Protein 2XXN (pdb70)

Radius of gyration: 15.55 Å; Cα contacts (8 Å, |Δi|>4): 390; chains: 2; bounding box: 37×46×30 Å

Solvent-accessible surface area: 9148 Å² total; per-residue (Å²): 105,53,170,89,52,79,11,76,28,102,26,60,6,89,170,0,61,195,34,100,128,34,43,75,6,100,65,18,84,0,69,88,8,22,0,26,0,5,0,8,26,44,125,116,112,116,134,92,137,100,87,4,0,0,0,0,0,17,0,18,36,132,35,141,46,100,79,4,26,2,72,2,82,4,40,0,59,0,36,1,95,171,56,122,158,117,35,75,35,35,87,2,25,12,83,0,50,57,159,67,33,5,42,0,2,10,99,4,26,36,20,82,81,0,33,38,93,156,93,1,19,15,66,115,46,76,0,30,0,22,0,59,0,74,5,79,59,25,137,45,73,90,308,136,94,206,83,82,65,47,90,64,21,44,42,6,75,140

B-factor: mean 14.81, std 8.02, range [6.67, 48.81]

CATH classification: 2.60.210.10

Nearest PDB structures (foldseek):
  2xxn-assembly1_A  TM=1.007E+00  e=7.064E-31  Homo sapiens
  4ysi-assembly1_A  TM=9.946E-01  e=2.966E-27  Homo sapiens
  2f1z-assembly2_B  TM=9.563E-01  e=8.181E-27  Homo sapiens
  2f1x-assembly2_B  TM=9.507E-01  e=8.730E-26  Homo sapiens
  2f1z-assembly1_A  TM=9.828E-01  e=9.395E-24  Homo sapiens

Foldseek 3Di:
DQQAQKDKDKDKDALQVPFAAKDKDFFDHYNNWTKIKIWHWDDDPVCNPFIAIWIKIFIRQVDQDQQKKKWKKKKKWWAQQVDRVLIDIDIDIDIAGNVPRMDGGNHRDGPCQCPPVVNRQADNRMIMIMMIMRIDNMGRDDD/DDDDDPQDVHDDPPD

Organism: Homo sapiens (NCBI:txid9606)

InterPro domains:
  IPR001394 Peptidase C19, ubiquitin carboxyl-terminal hydrolase [PF00443] (214-518)
  IPR002083 MATH/TRAF domain [PF22486] (70-194)
  IPR002083 MATH/TRAF domain [PS50144] (68-195)
  IPR002083 MATH/TRAF domain [SM00061] (70-176)
  IPR008974 TRAF-like [G3DSA:2.60.210.10] (63-210)
  IPR018200 Ubiquitin specific protease, conserved site [PS00972] (215-230)
  IPR018200 Ubiquitin specific protease, conserved site [PS00973] (448-465)
  IPR024729 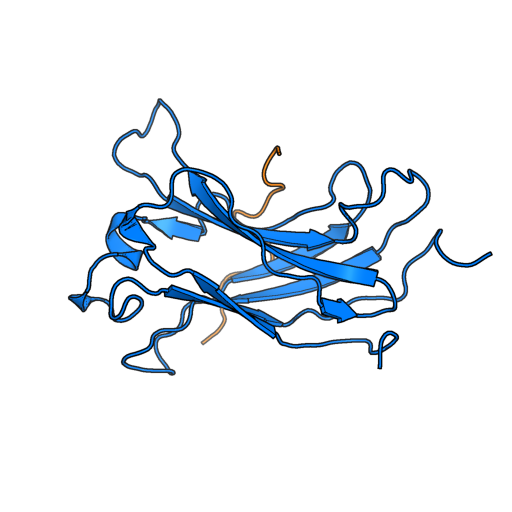Ubiquitin carboxyl-terminal hydrolase 7, ICP0-binding domain [PF12436] (620-865)
  IPR028889 Ubiquitin specific protease UPS, catalytic domain [PS50235] (214-521)
  IPR029346 Ubiquitin carboxyl-terminal hydrolase, C-terminal [PF14533] (875-1086)
  IPR038765 Papain-like cysteine peptidase superfamily [SSF54001] (209-550)
  IPR050164 Ubiquitin carboxyl-terminal hydrolases [PTHR24006] (78-522)

Secondary structure (DSSP, 8-state):
-TT-SEEEEEEEESSGGG--S-EEPPPEEETTEEEEEEEEEE--TT-TT--EEEEEEEESTT---SS-EEEEEEEEEE--SS-TTS-EEEEEEEEEETTB-EEEEEEEEEHHHHT-GGGSSEETTEEEEEEEEEEPPPBSS--/---SPTTTT-B----

GO terms:
  GO:0004843 cysteine-type deubiquitinase activity (F, IDA)
  GO:0016605 PML body (C, IDA)
  GO:1904262 negative regulation of TORC1 signaling (P, IDA)
  GO:0050821 protein stabilization (P, IDA)
  GO:0032435 negative regulation of proteasomal ubiquitin-dependent protein catabolic process (P, IDA)
  GO:0075342 symbiont-mediated disruption of host cell PML body (P, IDA)
  GO:0035520 monoubiquitinated protein deubiquitination (P, IDA)
  GO:0005634 nucleus (C, IDA)
  GO:0005829 cytosol (C, IDA)
  GO:0002039 p53 binding (F, IDA)
  GO:0042752 regulation of circadian rhythm (P, IDA)
  GO:0045721 negative regulation of gluconeogenesis (P, IDA)
  GO:0016579 protein deubiquitination (P, IDA)
  GO:0031647 regulation of protein stability (P, IDA)
  GO:0006307 DNA alkylation repair (P, IDA)
  GO:1990380 K48-linked deubiquitinase activity (F, IDA)
  GO:0004843 cysteine-type deubiquitinase activity (F, EXP)
  GO:0005634 nucleus (C, EXP)
  GO:0005694 chromosome (C, EXP)
  GO:0005737 cytoplasm (C, EXP)

Structure (mmCIF, N/CA/C/O backbone):
data_2XXN
#
_entry.id   2XXN
#
_cell.length_a   72.462
_cell.length_b   72.462
_cell.length_c   53.840
_cell.angle_alpha   90.00
_cell.angle_beta   90.00
_cell.angle_gamma   120.00
#
_symmetry.space_group_name_H-M   'P 32 2 1'
#
loop_
_entity.id
_entity.type
_entity.pdbx_description
1 polymer 'UBIQUITIN CARBOXYL-TERMINAL HYDROLASE 7'
2 polymer K10
3 water water
#
loop_
_atom_site.group_PDB
_atom_site.id
_atom_site.type_symbol
_atom_site.label_atom_id
_atom_site.label_alt_id
_atom_site.label_comp_id
_atom_site.label_asym_id
_atom_site.label_entity_id
_atom_site.label_seq_id
_atom_site.pdbx_PDB_ins_code
_atom_site.Cartn_x
_atom_site.Cartn_y
_atom_site.Cartn_z
_atom_site.occupancy
_atom_site.B_iso_or_equiv
_atom_site.auth_seq_id
_atom_site.auth_comp_id
_atom_site.auth_asym_id
_atom_site.auth_atom_id
_atom_site.pdbx_PDB_model_num
ATOM 1 N N . THR A 1 1 ? -18.464 -20.926 -15.505 1.00 26.89 63 THR A N 1
ATOM 2 C CA . THR A 1 1 ? -19.723 -21.698 -15.733 1.00 26.28 63 THR A CA 1
ATOM 3 C C . THR A 1 1 ? -20.942 -21.006 -15.109 1.00 24.04 63 THR A C 1
ATOM 4 O O . THR A 1 1 ? -20.816 -20.304 -14.105 1.00 24.81 63 THR A O 1
ATOM 8 N N . SER A 1 2 ? -22.115 -21.216 -15.707 1.00 21.22 64 SER A N 1
ATOM 9 C CA . SER A 1 2 ? -23.348 -20.556 -15.255 1.00 18.31 64 SER A CA 1
ATOM 10 C C . SER A 1 2 ? -23.862 -21.061 -13.915 1.00 16.22 64 SER A C 1
ATOM 11 O O . SER A 1 2 ? -24.464 -20.299 -13.163 1.00 14.38 64 SER A O 1
ATOM 14 N N . TRP A 1 3 ? -23.615 -22.337 -13.623 1.00 15.42 65 TRP A N 1
ATOM 15 C CA . TRP A 1 3 ? -24.185 -22.985 -12.440 1.00 15.65 65 TRP A CA 1
ATOM 16 C C . TRP A 1 3 ? -23.374 -22.783 -11.160 1.00 14.29 65 TRP A C 1
ATOM 17 O O . TRP A 1 3 ? -23.796 -23.223 -10.082 1.00 14.84 65 TRP A O 1
ATOM 28 N N . ARG A 1 4 ? -22.231 -22.100 -11.277 1.00 12.75 66 ARG A N 1
ATOM 29 C CA . ARG A 1 4 ? -21.365 -21.812 -10.125 1.00 11.91 66 ARG A CA 1
ATOM 30 C C . ARG A 1 4 ? -22.162 -21.229 -8.962 1.00 12.13 66 ARG A C 1
ATOM 31 O O . ARG A 1 4 ? -23.109 -20.463 -9.166 1.00 13.42 66 ARG A O 1
ATOM 39 N N . SER A 1 5 ? -21.767 -21.593 -7.746 1.00 11.67 67 SER A N 1
ATOM 40 C CA . SER A 1 5 ? -22.494 -21.188 -6.549 1.00 11.04 67 SER A CA 1
ATOM 41 C C . SER A 1 5 ? -22.202 -19.748 -6.144 1.00 10.63 67 SER A C 1
ATOM 42 O O . SER A 1 5 ? -22.981 -19.143 -5.411 1.00 11.07 67 SER A O 1
ATOM 45 N N . GLU A 1 6 ? -21.080 -19.205 -6.609 1.00 10.01 68 GLU A N 1
ATOM 46 C CA . GLU A 1 6 ? -20.685 -17.851 -6.219 1.00 10.57 68 GLU A CA 1
ATOM 47 C C . GLU A 1 6 ? -19.827 -17.175 -7.275 1.00 10.24 68 GLU A C 1
ATOM 48 O O . GLU A 1 6 ? -19.202 -17.844 -8.099 1.00 10.96 68 GLU A O 1
ATOM 54 N N . ALA A 1 7 ? -19.814 -15.845 -7.240 1.00 9.63 69 ALA A N 1
ATOM 55 C CA . ALA A 1 7 ? -18.995 -15.044 -8.141 1.00 9.82 69 ALA A CA 1
ATOM 56 C C . ALA A 1 7 ? -18.809 -13.651 -7.582 1.00 9.58 69 ALA A C 1
ATOM 57 O O . ALA A 1 7 ? -19.622 -13.170 -6.791 1.00 9.70 69 ALA A O 1
ATOM 59 N N . THR A 1 8 ? -17.724 -13.016 -7.998 1.00 10.14 70 THR A N 1
ATOM 60 C CA . THR A 1 8 ? -17.475 -11.623 -7.692 1.00 10.28 70 THR A CA 1
ATOM 61 C C . THR A 1 8 ? -17.386 -10.898 -9.021 1.00 10.88 70 THR A C 1
ATOM 62 O O . THR A 1 8 ? -16.662 -11.330 -9.921 1.00 11.45 70 THR A O 1
ATOM 66 N N . PHE A 1 9 ? -18.152 -9.821 -9.164 1.00 9.84 71 PHE A N 1
ATOM 67 C CA . PHE A 1 9 ? -18.051 -8.996 -10.367 1.00 9.82 71 PHE A CA 1
ATOM 68 C C . PHE A 1 9 ? -18.133 -7.516 -10.030 1.00 9.72 71 PHE A C 1
ATOM 69 O O . PHE A 1 9 ? -18.745 -7.136 -9.028 1.00 9.21 71 PHE A O 1
ATOM 77 N N . GLN A 1 10 ? -17.484 -6.699 -10.859 1.00 9.52 72 GLN A N 1
ATOM 78 C CA . GLN A 1 10 ? -17.462 -5.252 -10.672 1.00 10.17 72 GLN A CA 1
ATOM 79 C C . GLN A 1 10 ? -18.276 -4.536 -11.739 1.00 10.02 72 GLN A C 1
ATOM 80 O O . GLN A 1 10 ? -18.533 -5.079 -12.815 1.00 10.87 72 GLN A O 1
ATOM 86 N N . PHE A 1 11 ? -18.674 -3.309 -11.422 1.00 9.55 73 PHE A N 1
ATOM 87 C CA . PHE A 1 11 ? -19.400 -2.453 -12.343 1.00 10.16 73 PHE A CA 1
ATOM 88 C C . PHE A 1 11 ? -18.921 -1.021 -12.125 1.00 10.43 73 PHE A C 1
ATOM 89 O O . PHE A 1 11 ? -19.100 -0.448 -11.045 1.00 10.43 73 PHE A O 1
ATOM 97 N N . THR A 1 12 ? -18.291 -0.460 -13.154 1.00 10.48 74 THR A N 1
ATOM 98 C CA . THR A 1 12 ? -17.791 0.908 -13.089 1.00 10.00 74 THR A CA 1
ATOM 99 C C . THR A 1 12 ? -18.791 1.843 -13.743 1.00 10.58 74 THR A C 1
ATOM 100 O O . THR A 1 12 ? -19.197 1.630 -14.891 1.00 12.22 74 THR A O 1
ATOM 104 N N . VAL A 1 13 ? -19.191 2.866 -12.996 1.00 8.87 75 VAL A N 1
ATOM 105 C CA . VAL A 1 13 ? -20.092 3.895 -13.506 1.00 8.97 75 VAL A CA 1
ATOM 106 C C . VAL A 1 13 ? -19.282 5.145 -13.839 1.00 9.25 75 VAL A C 1
ATOM 107 O O . VAL A 1 13 ? -18.720 5.794 -12.954 1.00 9.46 75 VAL A O 1
ATOM 111 N N . GLU A 1 14 ? -19.218 5.464 -15.128 1.00 9.19 76 G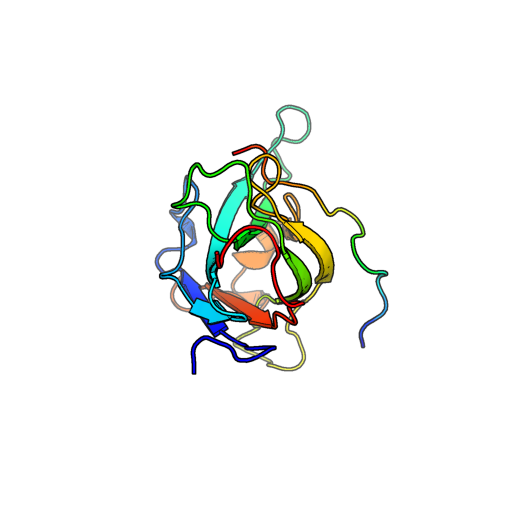LU A N 1
ATOM 112 C CA . GLU A 1 14 ? -18.520 6.653 -15.606 1.00 10.34 76 GLU A CA 1
ATOM 113 C C . GLU A 1 14 ? -19.461 7.857 -15.591 1.00 9.82 76 GLU A C 1
ATOM 114 O O . GLU A 1 14 ? -20.687 7.691 -15.551 1.00 9.99 76 GLU A O 1
ATOM 120 N N . ARG A 1 15 ? -18.883 9.061 -15.613 1.00 9.86 77 ARG A N 1
ATOM 121 C CA . ARG A 1 15 ? -19.646 10.310 -15.493 1.00 9.91 77 ARG A CA 1
ATOM 122 C C . ARG A 1 15 ? -20.621 10.241 -14.316 1.00 10.02 77 ARG A C 1
ATOM 123 O O . ARG A 1 15 ? -21.784 10.646 -14.410 1.00 10.80 77 ARG A O 1
ATOM 131 N N . PHE A 1 16 ? -20.118 9.723 -13.197 1.00 10.10 78 PHE A N 1
ATOM 132 C CA . PHE A 1 16 ? -20.946 9.437 -12.028 1.00 10.56 78 PHE A CA 1
ATOM 133 C C . PHE A 1 16 ? -21.716 10.659 -11.512 1.00 11.19 78 PHE A C 1
ATOM 134 O O . PHE A 1 16 ? -22.885 10.549 -11.129 1.00 10.86 78 PHE A O 1
ATOM 142 N N . SER A 1 17 ? -21.059 11.818 -11.520 1.00 12.31 79 SER A N 1
ATOM 143 C CA . SER A 1 17 ? -21.664 13.067 -11.051 1.00 13.55 79 SER A CA 1
ATOM 144 C C . SER A 1 17 ? -22.946 13.451 -11.801 1.00 13.74 79 SER A C 1
ATOM 145 O O . SER A 1 17 ? -23.792 14.175 -11.260 1.00 14.71 79 SER A O 1
ATOM 148 N N . ARG A 1 18 ? -23.086 12.962 -13.034 1.00 13.31 80 ARG A N 1
ATOM 149 C CA . ARG A 1 18 ? -24.244 13.287 -13.877 1.00 14.00 80 ARG A CA 1
ATOM 150 C C . ARG A 1 18 ? -25.384 12.273 -13.785 1.00 13.95 80 ARG A C 1
ATOM 151 O O . ARG A 1 18 ? -26.434 12.462 -14.402 1.00 13.84 80 ARG A O 1
ATOM 159 N N . LEU A 1 19 ? -25.188 11.199 -13.022 1.00 13.49 81 LEU A N 1
ATOM 160 C CA . LEU A 1 19 ? -26.218 10.170 -12.898 1.00 14.01 81 LEU A CA 1
ATOM 161 C C . LEU A 1 19 ? -27.504 10.760 -12.312 1.00 14.38 81 LEU A C 1
ATOM 162 O O . LEU A 1 19 ? -27.464 11.485 -11.315 1.00 15.15 81 LEU A O 1
ATOM 167 N N . SER A 1 20 ? -28.636 10.455 -12.944 1.00 14.49 82 SER A N 1
ATOM 168 C CA . SER A 1 20 ? -29.929 10.988 -12.506 1.00 14.83 82 SER A CA 1
ATOM 169 C C . SER A 1 20 ? -30.939 9.894 -12.186 1.00 15.63 82 SER A C 1
ATOM 170 O O . SER A 1 20 ? -31.923 10.132 -11.482 1.00 17.33 82 SER A O 1
ATOM 173 N N . GLU A 1 21 ? -30.686 8.699 -12.705 1.00 15.55 83 GLU A N 1
ATOM 174 C CA . GLU A 1 21 ? -31.594 7.569 -12.563 1.00 16.48 83 GLU A CA 1
ATOM 175 C C . GLU A 1 21 ? -30.770 6.287 -12.536 1.00 15.76 83 GLU A C 1
ATOM 176 O O . GLU A 1 21 ? -29.560 6.315 -12.803 1.00 16.85 83 GLU A O 1
ATOM 182 N N . SER A 1 22 ? -31.418 5.171 -12.210 1.00 14.84 84 SER A N 1
ATOM 183 C CA . SER A 1 22 ? -30.746 3.879 -12.129 1.00 14.50 84 SER A CA 1
ATOM 184 C C . SER A 1 22 ? -29.916 3.579 -13.378 1.00 13.57 84 SER A C 1
ATOM 185 O O . SER A 1 22 ? -30.358 3.811 -14.509 1.00 15.25 84 SER A O 1
ATOM 188 N N . VAL A 1 23 ? -28.707 3.085 -13.145 1.00 11.51 85 VAL A N 1
ATOM 189 C CA . VAL A 1 23 ? -27.867 2.506 -14.187 1.00 11.01 85 VAL A CA 1
ATOM 190 C C . VAL A 1 23 ? -27.627 1.041 -13.793 1.00 10.89 85 VAL A C 1
ATOM 191 O O . VAL A 1 23 ? -27.478 0.729 -12.604 1.00 10.38 85 VAL A O 1
ATOM 195 N N . LEU A 1 24 ? -27.627 0.148 -14.782 1.00 11.92 86 LEU A N 1
ATOM 196 C CA . LEU A 1 24 ? -27.548 -1.293 -14.540 1.00 12.57 86 LEU A CA 1
ATOM 197 C C . LEU A 1 24 ? -26.369 -1.910 -15.263 1.00 12.04 86 LEU A C 1
ATOM 198 O O . LEU A 1 24 ? -26.082 -1.548 -16.411 1.00 11.99 86 LEU A O 1
ATOM 203 N N . SER A 1 25 ? -25.714 -2.865 -14.606 1.00 10.94 87 SER A N 1
ATOM 204 C CA . SER A 1 25 ? -24.643 -3.634 -15.231 1.00 10.99 87 SER A CA 1
ATOM 205 C C . SER A 1 25 ? -25.222 -4.649 -16.218 1.00 10.28 87 SER A C 1
ATOM 206 O O . SER A 1 25 ? -26.416 -4.958 -16.161 1.00 10.16 87 SER A O 1
ATOM 209 N N . PRO A 1 26 ? -24.375 -5.174 -17.123 1.00 9.76 88 PRO A N 1
ATOM 210 C CA . PRO A 1 26 ? -24.777 -6.374 -17.852 1.00 9.74 88 PRO A CA 1
ATOM 211 C C . PRO A 1 26 ? -24.906 -7.548 -16.868 1.00 9.08 88 PRO A C 1
ATOM 212 O O . PRO A 1 26 ? -24.340 -7.489 -15.767 1.00 9.18 88 PRO A O 1
ATOM 216 N N . PRO A 1 27 ? -25.648 -8.603 -17.249 1.00 8.97 89 PRO A N 1
ATOM 217 C CA . PRO A 1 27 ? -25.827 -9.730 -16.327 1.00 8.49 89 PRO A CA 1
ATOM 218 C C . PRO A 1 27 ? -24.554 -10.535 -16.065 1.00 9.06 89 PRO A C 1
ATOM 219 O O . PRO A 1 27 ? -23.672 -10.635 -16.933 1.00 9.00 89 PRO A O 1
ATOM 223 N N . CYS A 1 28 ? -24.480 -11.090 -14.861 1.00 8.66 90 CYS A N 1
ATOM 224 C CA . CYS A 1 28 ? -23.442 -12.031 -14.473 1.00 9.10 90 CYS A CA 1
ATOM 225 C C . CYS A 1 28 ? -24.162 -13.268 -13.971 1.00 8.12 90 CYS A C 1
ATOM 226 O O . CYS A 1 28 ? -25.013 -13.170 -13.082 1.00 8.45 90 CYS A O 1
ATOM 229 N N . PHE A 1 29 ? -23.832 -14.430 -14.534 1.00 8.30 91 PHE A N 1
ATOM 230 C CA . PHE A 1 29 ? -24.534 -15.666 -14.173 1.00 8.82 91 PHE A CA 1
ATOM 231 C C . PHE A 1 29 ? -23.954 -16.395 -12.970 1.00 9.54 91 PHE A C 1
ATOM 232 O O . PHE A 1 29 ? -22.753 -16.681 -12.913 1.00 9.84 91 PHE A O 1
ATOM 240 N N . VAL A 1 30 ? -24.839 -16.678 -12.014 1.00 9.87 92 VAL A N 1
ATOM 241 C CA . VAL A 1 30 ? -24.536 -17.451 -10.808 1.00 9.57 92 VAL A CA 1
ATOM 242 C C . VAL A 1 30 ? -25.754 -18.336 -10.551 1.00 9.77 92 VAL A C 1
ATOM 243 O O . VAL A 1 30 ? -26.895 -17.862 -10.610 1.00 9.36 92 VAL A O 1
ATOM 247 N N . ARG A 1 31 ? -25.519 -19.622 -10.292 1.00 9.60 93 ARG A N 1
ATOM 248 C CA . ARG A 1 31 ? -26.610 -20.584 -10.048 1.00 9.98 93 ARG A CA 1
ATOM 249 C C . ARG A 1 31 ? -27.640 -20.592 -11.180 1.00 10.60 93 ARG A C 1
ATOM 250 O O . ARG A 1 31 ? -28.849 -20.731 -10.944 1.00 11.66 93 ARG A O 1
ATOM 258 N N . ASN A 1 32 ? -27.141 -20.437 -12.404 1.00 10.85 94 ASN A N 1
ATOM 259 C CA . ASN A 1 32 ? -27.958 -20.469 -13.622 1.00 11.43 94 ASN A CA 1
ATOM 260 C C . ASN A 1 32 ? -28.954 -19.311 -13.768 1.00 11.41 94 ASN A C 1
ATOM 261 O O . ASN A 1 32 ? -29.873 -19.381 -14.589 1.00 12.02 94 ASN A O 1
ATOM 266 N N . LEU A 1 33 ? -28.758 -18.249 -12.979 1.00 10.07 95 LEU A N 1
ATOM 267 C CA . LEU A 1 33 ? -29.573 -17.036 -13.079 1.00 9.67 95 LEU A CA 1
ATOM 268 C C . LEU A 1 33 ? -28.705 -15.806 -13.324 1.00 9.14 95 LEU A C 1
ATOM 269 O O . LEU A 1 33 ? -27.547 -15.771 -12.891 1.00 9.94 95 LEU A O 1
ATOM 274 N N . PRO A 1 34 ? -29.258 -14.794 -14.018 1.00 8.42 96 PRO A N 1
ATOM 275 C CA . PRO A 1 34 ? -28.524 -13.546 -14.232 1.00 8.93 96 PRO A CA 1
ATOM 276 C C . PRO A 1 34 ? -28.649 -12.576 -13.056 1.00 8.76 96 PRO A C 1
ATOM 277 O O . PRO A 1 34 ? -29.748 -12.373 -12.532 1.00 9.95 96 PRO A O 1
ATOM 281 N N . TRP A 1 35 ? -27.521 -11.981 -12.672 1.00 7.82 97 TRP A N 1
ATOM 282 C CA . TRP A 1 35 ? -27.455 -11.007 -11.586 1.00 7.32 97 TRP A CA 1
ATOM 283 C C . TRP A 1 35 ? -26.878 -9.705 -12.123 1.00 6.97 97 TRP A C 1
ATOM 284 O O . TRP A 1 35 ? -25.985 -9.720 -12.964 1.00 7.97 97 TRP A O 1
ATOM 295 N N . LYS A 1 36 ? -27.400 -8.584 -11.637 1.00 7.05 98 LYS A N 1
ATOM 296 C CA . LYS A 1 36 ? -26.926 -7.272 -12.052 1.00 7.40 98 LYS A CA 1
ATOM 297 C C . LYS A 1 36 ? -26.715 -6.368 -10.855 1.00 8.33 98 LYS A C 1
ATOM 298 O O . LYS A 1 36 ? -27.384 -6.512 -9.827 1.00 8.66 98 LYS A O 1
ATOM 304 N N . ILE A 1 37 ? -25.787 -5.428 -11.004 1.00 8.09 99 ILE A N 1
ATOM 305 C CA . ILE A 1 37 ? -25.645 -4.327 -10.056 1.00 8.52 99 ILE A CA 1
ATOM 306 C C . ILE A 1 37 ? -26.478 -3.152 -10.547 1.00 9.09 99 ILE A C 1
ATOM 307 O O . ILE A 1 37 ? -26.423 -2.796 -11.731 1.00 9.17 99 ILE A O 1
ATOM 312 N N . MET A 1 38 ? -27.264 -2.579 -9.635 1.00 9.65 100 MET A N 1
ATOM 313 C CA . MET A 1 38 ? -28.069 -1.397 -9.915 1.00 11.20 100 MET A CA 1
ATOM 314 C C . MET A 1 38 ? -27.653 -0.266 -8.985 1.00 9.85 100 MET A C 1
ATOM 315 O O . MET A 1 38 ? -27.589 -0.446 -7.770 1.00 10.15 100 MET A O 1
ATOM 320 N N . VAL A 1 39 ? -27.366 0.895 -9.570 1.00 8.59 101 VAL A N 1
ATOM 321 C CA . VAL A 1 39 ? -26.928 2.065 -8.822 1.00 9.06 101 VAL A CA 1
ATOM 322 C C . VAL A 1 39 ? -27.787 3.262 -9.221 1.00 9.48 101 VAL A C 1
ATOM 323 O O . VAL A 1 39 ? -28.082 3.445 -10.400 1.00 10.46 101 VAL A O 1
ATOM 327 N N . MET A 1 40 ? -28.190 4.067 -8.242 1.00 9.57 102 MET A N 1
ATOM 328 C CA . MET A 1 40 ? -29.042 5.230 -8.518 1.00 11.64 102 MET A CA 1
ATOM 329 C C . MET A 1 40 ? -28.858 6.294 -7.446 1.00 10.76 102 MET A C 1
ATOM 330 O O . MET A 1 40 ? -28.578 5.959 -6.301 1.00 11.31 102 MET A O 1
ATOM 335 N N . PRO A 1 41 ? -29.019 7.580 -7.808 1.00 9.24 103 PRO A N 1
ATOM 336 C CA . PRO A 1 41 ? -29.138 8.581 -6.744 1.00 10.20 103 PRO A CA 1
ATOM 337 C C . PRO A 1 41 ? -30.519 8.475 -6.102 1.00 10.89 103 PRO A C 1
ATOM 338 O O . PRO A 1 41 ? -31.498 8.142 -6.786 1.00 12.15 103 PRO A O 1
ATOM 342 N N . ARG A 1 42 ? -30.591 8.723 -4.795 1.00 10.97 104 ARG A N 1
ATOM 343 C CA . ARG A 1 42 ? -31.847 8.638 -4.053 1.00 11.90 104 ARG A CA 1
ATOM 344 C C . ARG A 1 42 ? -31.949 9.811 -3.107 1.00 12.05 104 ARG A C 1
ATOM 345 O O . ARG A 1 42 ? -30.956 10.211 -2.510 1.00 10.96 104 ARG A O 1
ATOM 353 N N . PHE A 1 43 ? -33.150 10.355 -2.954 1.00 13.20 105 PHE A N 1
ATOM 354 C CA . PHE A 1 43 ? -33.405 11.249 -1.829 1.00 14.40 105 PHE A CA 1
ATOM 355 C C . PHE A 1 43 ? -34.862 11.209 -1.416 1.00 15.21 105 PHE A C 1
ATOM 356 O O . PHE A 1 43 ? -35.718 10.723 -2.158 1.00 14.08 105 PHE A O 1
ATOM 364 N N . TYR A 1 44 ? -35.120 11.716 -0.216 1.00 16.61 106 TYR A N 1
ATOM 365 C CA . TYR A 1 44 ? -36.456 11.747 0.344 1.00 18.54 106 TYR A CA 1
ATOM 366 C C . TYR A 1 44 ? -36.817 13.199 0.625 1.00 16.36 106 TYR A C 1
ATOM 367 O O . TYR A 1 44 ? -35.946 13.991 0.992 1.00 14.66 106 TYR A O 1
ATOM 376 N N . PRO A 1 45 ? -38.093 13.564 0.414 1.00 15.44 107 PRO A N 1
ATOM 377 C CA . PRO A 1 45 ? -38.500 14.965 0.527 1.00 14.63 107 PRO A CA 1
ATOM 378 C C . PRO A 1 45 ? -38.222 15.601 1.892 1.00 12.92 107 PRO A C 1
ATOM 379 O O . PRO A 1 45 ? -38.020 16.813 1.963 1.00 12.19 107 PRO A O 1
ATOM 383 N N . ASP A 1 46 ? -38.196 14.784 2.942 1.00 12.69 108 ASP A N 1
ATOM 384 C CA . ASP A 1 46 ? -37.968 15.281 4.305 1.00 12.74 108 ASP A CA 1
ATOM 385 C C . ASP A 1 46 ? -36.492 15.407 4.668 1.00 11.23 108 ASP A C 1
ATOM 386 O O . ASP A 1 46 ? -36.175 15.871 5.728 1.00 10.52 108 ASP A O 1
ATOM 391 N N . ARG A 1 47 ? -35.611 14.987 3.766 1.00 10.39 109 ARG A N 1
ATOM 392 C CA . ARG A 1 47 ? -34.159 15.112 3.943 1.00 9.64 109 ARG A CA 1
ATOM 393 C C . ARG A 1 47 ? -33.496 15.467 2.604 1.00 8.90 109 ARG A C 1
ATOM 394 O O . ARG A 1 47 ? -32.674 14.697 2.089 1.00 9.27 109 ARG A O 1
ATOM 402 N N . PRO A 1 48 ? -33.841 16.644 2.037 1.00 8.12 110 PRO A N 1
ATOM 403 C CA . PRO A 1 48 ? -33.367 16.980 0.690 1.00 8.27 110 PRO A CA 1
ATOM 404 C C . PRO A 1 48 ? -31.865 17.247 0.610 1.00 9.26 110 PRO A C 1
ATOM 405 O O . PRO A 1 48 ? -31.315 17.333 -0.490 1.00 10.16 110 PRO A O 1
ATOM 409 N N . HIS A 1 49 ? -31.223 17.371 1.768 1.00 8.41 111 HIS A N 1
ATOM 410 C CA . HIS A 1 49 ? -29.788 17.621 1.866 1.00 8.87 111 HIS A CA 1
ATOM 411 C C . HIS A 1 49 ? -28.975 16.337 2.053 1.00 9.30 111 HIS A C 1
ATOM 412 O O . HIS A 1 49 ? -27.743 16.387 2.198 1.00 9.77 111 HIS A O 1
ATOM 419 N N . GLN A 1 50 ? -29.656 15.192 2.061 1.00 9.61 112 GLN A N 1
ATOM 420 C CA . GLN A 1 50 ? -28.989 13.920 2.347 1.00 9.93 112 GLN A CA 1
ATOM 421 C C . GLN A 1 50 ? -29.091 12.912 1.203 1.00 9.55 112 GLN A C 1
ATOM 422 O O . GLN A 1 50 ? -29.205 11.703 1.441 1.00 10.58 112 GLN A O 1
ATOM 428 N N . LYS A 1 51 ? -29.025 13.411 -0.033 1.00 8.33 113 LYS A N 1
ATOM 429 C CA . LYS A 1 51 ? -28.998 12.547 -1.215 1.00 8.24 113 LYS A CA 1
ATOM 430 C C . LYS A 1 51 ? -27.974 11.428 -1.039 1.00 7.90 113 LYS A C 1
ATOM 431 O O . LYS A 1 51 ? -26.863 11.661 -0.562 1.00 8.43 113 LYS A O 1
ATOM 437 N N . SER A 1 52 ? -28.359 10.216 -1.423 1.00 7.25 114 SER A N 1
ATOM 438 C CA . SER A 1 52 ? -27.510 9.054 -1.212 1.00 7.39 114 SER A CA 1
ATOM 439 C C . SER A 1 52 ? -27.243 8.307 -2.505 1.00 8.43 114 SER A C 1
ATOM 440 O O . SER A 1 52 ? -27.944 8.490 -3.503 1.00 8.99 114 SER A O 1
ATOM 443 N N . VAL A 1 53 ? -26.212 7.471 -2.478 1.00 9.32 115 VAL A N 1
ATOM 444 C CA . VAL A 1 53 ? -26.060 6.441 -3.494 1.00 9.13 115 VAL A CA 1
ATOM 445 C C . VAL A 1 53 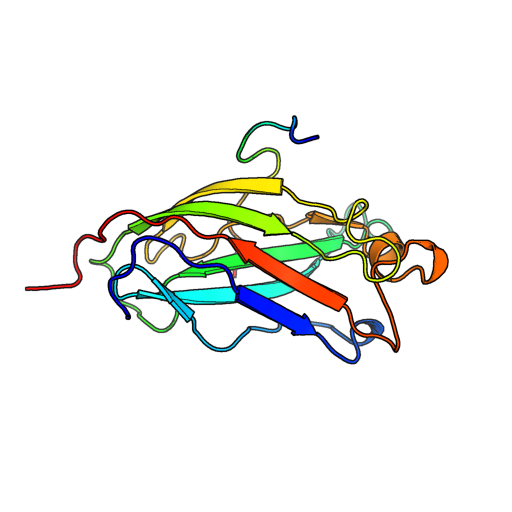? -26.908 5.247 -3.071 1.00 8.94 115 VAL A C 1
ATOM 446 O O . VAL A 1 53 ? -26.730 4.715 -1.969 1.00 8.72 115 VAL A O 1
ATOM 450 N N . GLY A 1 54 ? -27.849 4.862 -3.931 1.00 8.41 116 GLY A N 1
ATOM 451 C CA . GLY A 1 54 ? -28.585 3.610 -3.779 1.00 8.13 116 GLY A CA 1
ATOM 452 C C . GLY A 1 54 ? -27.838 2.537 -4.546 1.00 8.70 116 GLY A C 1
ATOM 453 O O . GLY A 1 54 ? -27.450 2.745 -5.701 1.00 9.35 116 GLY A O 1
ATOM 454 N N . PHE A 1 55 ? -27.631 1.394 -3.898 1.00 7.90 117 PHE A N 1
ATOM 455 C CA . PHE A 1 55 ? -26.783 0.331 -4.425 1.00 7.93 117 PHE A CA 1
ATOM 456 C C . PHE A 1 55 ? -27.507 -0.994 -4.165 1.00 7.59 117 PHE A C 1
ATOM 457 O O . PHE A 1 55 ? -27.716 -1.381 -3.016 1.00 7.57 117 PHE A O 1
ATOM 465 N N . PHE A 1 56 ? -27.924 -1.661 -5.245 1.00 7.99 118 PHE A N 1
ATOM 466 C CA . PHE A 1 56 ? -28.728 -2.885 -5.143 1.00 7.86 118 PHE A CA 1
ATOM 467 C C . PHE A 1 56 ? -28.176 -4.031 -5.982 1.00 7.99 118 PHE A C 1
ATOM 468 O O . PHE A 1 56 ? -27.535 -3.811 -7.017 1.00 8.77 118 PHE A O 1
ATOM 476 N N . LEU A 1 57 ? -28.435 -5.252 -5.522 1.00 7.27 119 LEU A N 1
ATOM 477 C CA . LEU A 1 57 ? -28.218 -6.454 -6.312 1.00 7.57 119 LEU A CA 1
ATOM 478 C C . LEU A 1 57 ? -29.566 -6.889 -6.867 1.00 8.38 119 LEU A C 1
ATOM 479 O O . LEU A 1 57 ? -30.542 -6.972 -6.124 1.00 7.41 119 LEU A O 1
ATOM 484 N N . GLN A 1 58 ? -29.611 -7.136 -8.176 1.00 8.11 120 GLN A N 1
ATOM 485 C CA . GLN A 1 58 ? -30.853 -7.456 -8.875 1.00 7.90 120 GLN A CA 1
ATOM 486 C C . GLN A 1 58 ? -30.761 -8.833 -9.521 1.00 8.65 120 GLN A C 1
ATOM 487 O O . GLN A 1 58 ? -29.817 -9.110 -10.259 1.00 10.12 120 GLN A O 1
ATOM 493 N N . CYS A 1 59 ? -31.749 -9.683 -9.248 1.00 8.28 121 CYS A N 1
ATOM 494 C CA . CYS A 1 59 ? -31.752 -11.057 -9.741 1.00 8.61 121 CYS A CA 1
ATOM 495 C C . CYS A 1 59 ? -32.887 -11.305 -10.716 1.00 7.94 121 CYS A C 1
ATOM 496 O O . CYS A 1 59 ? -34.056 -11.087 -10.382 1.00 8.48 121 CYS A O 1
ATOM 499 N N . ASN A 1 60 ? -32.534 -11.758 -11.919 1.00 8.29 122 ASN A N 1
ATOM 500 C CA . ASN A 1 60 ? -33.509 -12.297 -12.874 1.00 8.55 122 ASN A CA 1
ATOM 501 C C . ASN A 1 60 ? -34.659 -11.335 -13.177 1.00 9.69 122 ASN A C 1
ATOM 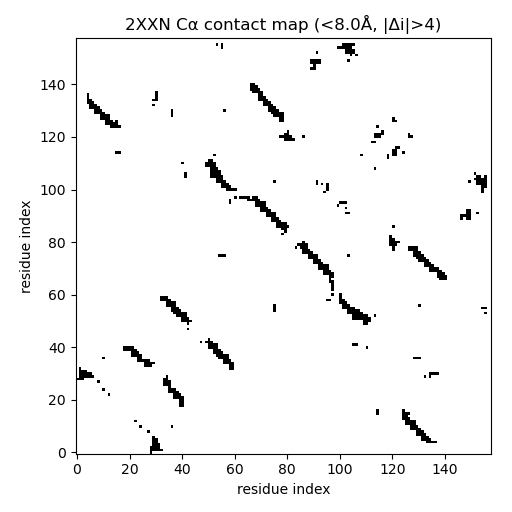502 O O . ASN A 1 60 ? -35.794 -11.769 -13.395 1.00 10.78 122 ASN A O 1
ATOM 507 N N . ALA A 1 61 ? -34.371 -10.031 -13.198 1.00 10.30 123 ALA A N 1
ATOM 508 C CA . ALA A 1 61 ? -35.427 -9.032 -13.383 1.00 11.45 123 ALA A CA 1
ATOM 509 C C . ALA A 1 61 ? -35.976 -8.977 -14.808 1.00 11.72 123 ALA A C 1
ATOM 510 O O . ALA A 1 61 ? -37.053 -8.416 -15.029 1.00 13.82 123 ALA A O 1
ATOM 512 N N . GLU A 1 62 ? -35.254 -9.565 -15.764 1.00 11.75 124 GLU A N 1
ATOM 513 C CA . GLU A 1 62 ? -35.724 -9.616 -17.154 1.00 11.81 124 GLU A CA 1
ATOM 514 C C . GLU A 1 62 ? -36.875 -10.604 -17.294 1.00 11.80 124 GLU A C 1
ATOM 515 O O . GLU A 1 62 ? -37.580 -10.607 -18.307 1.00 12.58 124 GLU A O 1
ATOM 521 N N . SER A 1 63 ? -37.062 -11.437 -16.270 1.00 10.53 125 SER A N 1
ATOM 522 C CA . SER A 1 63 ? -38.156 -12.402 -16.244 1.00 10.74 125 SER A CA 1
ATOM 523 C C . SER A 1 63 ? -39.359 -11.820 -15.522 1.00 11.17 125 SER A C 1
ATOM 524 O O . SER A 1 63 ? -39.216 -11.141 -14.501 1.00 12.69 125 SER A O 1
ATOM 527 N N . ASP A 1 64 ? -40.544 -12.100 -16.053 1.00 10.83 126 ASP A N 1
ATOM 528 C CA . ASP A 1 64 ? -41.788 -11.776 -15.364 1.00 11.66 126 ASP A CA 1
ATOM 529 C C . ASP A 1 64 ? -42.415 -13.016 -14.723 1.00 10.58 126 ASP A C 1
ATOM 530 O O . ASP A 1 64 ? -43.560 -12.972 -14.263 1.00 11.39 126 ASP A O 1
ATOM 535 N N . SER A 1 65 ? -41.648 -14.109 -14.669 1.00 8.97 127 SER A N 1
ATOM 536 C CA . SER A 1 65 ? -42.116 -15.358 -14.066 1.00 8.07 127 SER A CA 1
ATOM 537 C C . SER A 1 65 ? -42.363 -15.230 -12.569 1.00 8.50 127 SER A C 1
ATOM 538 O O . SER A 1 65 ? -41.522 -14.704 -11.825 1.00 8.68 127 SER A O 1
ATOM 541 N N . THR A 1 66 ? -43.514 -15.734 -12.135 1.00 8.35 128 THR A N 1
ATOM 542 C CA . THR A 1 66 ? -43.860 -15.743 -10.722 1.00 8.77 128 THR A CA 1
ATOM 543 C C . THR A 1 66 ? -43.426 -17.026 -10.013 1.00 8.99 128 THR A C 1
ATOM 544 O O . THR A 1 66 ? -43.651 -17.175 -8.811 1.00 9.62 128 THR A O 1
ATOM 548 N N A SER A 1 67 ? -42.790 -17.932 -10.754 0.50 8.60 129 SER A N 1
ATOM 549 N N B SER A 1 67 ? -42.801 -17.944 -10.750 0.50 9.02 129 SER A N 1
ATOM 550 C CA A SER A 1 67 ? -42.421 -19.248 -10.233 0.50 8.87 129 SER A CA 1
ATOM 551 C CA B SER A 1 67 ? -42.425 -19.244 -10.191 0.50 9.70 129 SER A CA 1
ATOM 552 C C A SER A 1 67 ? -41.028 -19.328 -9.607 0.50 9.04 129 SER A C 1
ATOM 553 C C B SER A 1 67 ? -41.034 -19.289 -9.558 0.50 9.51 129 SER A C 1
ATOM 554 O O A SER A 1 67 ? -40.800 -20.137 -8.706 0.50 9.31 129 SER A O 1
ATOM 555 O O B SER A 1 67 ? -40.815 -20.038 -8.604 0.50 10.03 129 SER A O 1
ATOM 560 N N . TRP A 1 68 ? -40.098 -18.509 -10.093 1.00 8.84 130 TRP A N 1
ATOM 561 C CA . TRP A 1 68 ? -38.701 -18.598 -9.649 1.00 8.35 130 TRP A CA 1
ATOM 562 C C . TRP A 1 68 ? -38.459 -17.980 -8.270 1.00 8.45 130 TRP A C 1
ATOM 563 O O . TRP A 1 68 ? -39.125 -17.018 -7.871 1.00 8.94 130 TRP A O 1
ATOM 574 N N . SER A 1 69 ? -37.495 -18.547 -7.554 1.00 8.60 131 SER A N 1
ATOM 575 C CA . SER A 1 69 ? -36.959 -17.911 -6.357 1.00 8.21 131 SER A CA 1
ATOM 576 C C . SER A 1 69 ? -35.510 -18.336 -6.160 1.00 8.09 131 SER A C 1
ATOM 577 O O . SER A 1 69 ? -35.093 -19.407 -6.614 1.00 8.79 131 SER A O 1
ATOM 580 N N . CYS A 1 70 ? -34.736 -17.490 -5.492 1.00 7.88 132 CYS A N 1
ATOM 581 C CA . CYS A 1 70 ? -33.342 -17.815 -5.214 1.00 7.36 132 CYS A CA 1
ATOM 582 C C . CYS A 1 70 ? -32.879 -17.041 -3.989 1.00 8.42 132 CYS A C 1
ATOM 583 O O . CYS A 1 70 ? -32.920 -15.812 -3.988 1.00 8.81 132 CYS A O 1
ATOM 586 N N . HIS A 1 71 ? -32.464 -17.759 -2.947 1.00 8.66 133 HIS A N 1
ATOM 587 C CA . HIS A 1 71 ? -31.915 -17.109 -1.757 1.00 8.71 133 HIS A CA 1
ATOM 588 C C . HIS A 1 71 ? -30.425 -16.855 -1.976 1.00 9.12 133 HIS A C 1
ATOM 589 O O . HIS A 1 71 ? -29.694 -17.744 -2.409 1.00 10.56 133 HIS A O 1
ATOM 596 N N . ALA A 1 72 ? -29.974 -15.634 -1.707 1.00 7.59 134 ALA A N 1
ATOM 597 C CA . ALA A 1 72 ? -28.542 -15.337 -1.829 1.00 7.45 134 ALA A CA 1
ATOM 598 C C . ALA A 1 72 ? -28.017 -14.443 -0.714 1.00 7.55 134 ALA A C 1
ATOM 599 O O . ALA A 1 72 ? -28.754 -13.602 -0.188 1.00 7.77 134 ALA A O 1
ATOM 601 N N . GLN A 1 73 ? -26.747 -14.669 -0.367 1.00 7.28 135 GLN A N 1
ATOM 602 C CA . GLN A 1 73 ? -25.924 -13.764 0.435 1.00 7.54 135 GLN A CA 1
ATOM 603 C C . GLN A 1 73 ? -25.155 -12.879 -0.531 1.00 7.46 135 GLN A C 1
ATOM 604 O O . GLN A 1 73 ? -24.818 -13.313 -1.631 1.00 9.19 135 GLN A O 1
ATOM 610 N N . ALA A 1 74 ? -24.853 -11.648 -0.130 1.00 7.15 136 ALA A N 1
ATOM 611 C CA . ALA A 1 74 ? -23.932 -10.834 -0.926 1.00 7.19 136 ALA A CA 1
ATOM 612 C C . ALA A 1 74 ? -23.197 -9.786 -0.113 1.00 7.48 136 ALA A C 1
ATOM 613 O O . ALA A 1 74 ? -23.715 -9.270 0.876 1.00 8.26 136 ALA A O 1
ATOM 615 N N . VAL A 1 75 ? -21.983 -9.481 -0.553 1.00 6.86 137 VAL A N 1
ATOM 616 C CA . VAL A 1 75 ? -21.244 -8.335 -0.054 1.00 7.09 137 VAL A CA 1
ATOM 617 C C . VAL A 1 75 ? -21.309 -7.256 -1.132 1.00 7.60 137 VAL A C 1
ATOM 618 O O . VAL A 1 75 ? -20.846 -7.465 -2.260 1.00 8.81 137 VAL A O 1
ATOM 622 N N . LEU A 1 76 ? -21.885 -6.122 -0.777 1.00 7.11 138 LEU A N 1
ATOM 623 C CA . LEU A 1 76 ? -21.980 -4.966 -1.639 1.00 7.21 138 LEU A CA 1
ATOM 624 C C . LEU A 1 76 ? -20.887 -3.960 -1.253 1.00 7.98 138 LEU A C 1
ATOM 625 O O . LEU A 1 76 ? -20.891 -3.452 -0.184 1.00 8.00 138 LEU A O 1
ATOM 630 N N . LYS A 1 77 ? -19.962 -3.727 -2.180 1.00 8.32 139 LYS A N 1
ATOM 631 C CA . LYS A 1 77 ? -18.766 -2.963 -1.906 1.00 8.61 139 LYS A CA 1
ATOM 632 C C . LYS A 1 77 ? -18.576 -1.818 -2.908 1.00 8.91 139 LYS A C 1
ATOM 633 O O . LYS A 1 77 ? -18.818 -2.009 -4.049 1.00 9.28 139 LYS A O 1
ATOM 639 N N A ILE A 1 78 ? -18.202 -0.638 -2.384 0.50 8.33 140 ILE A N 1
ATOM 640 N N B ILE A 1 78 ? -18.171 -0.659 -2.369 0.50 9.02 140 ILE A N 1
ATOM 641 C CA A ILE A 1 78 ? -17.676 0.417 -3.252 0.50 8.55 140 ILE A CA 1
ATOM 642 C CA B ILE A 1 78 ? -17.678 0.428 -3.205 0.50 9.80 140 ILE A CA 1
ATOM 643 C C A ILE A 1 78 ? -16.166 0.454 -3.066 0.50 9.45 140 ILE A C 1
ATOM 644 C C B ILE A 1 78 ? -16.154 0.483 -3.058 0.50 10.21 140 ILE A C 1
ATOM 645 O O A ILE A 1 78 ? -15.670 0.553 -1.943 0.50 10.07 140 ILE A O 1
ATOM 646 O O B ILE A 1 78 ? -15.634 0.603 -1.947 0.50 10.83 140 ILE A O 1
ATOM 655 N N . ILE A 1 79 ? -15.432 0.390 -4.140 1.00 10.09 141 ILE A N 1
ATOM 656 C CA . ILE A 1 79 ? -13.986 0.298 -4.150 1.00 11.31 141 ILE A CA 1
ATOM 657 C C . ILE A 1 79 ? -13.373 1.676 -3.916 1.00 12.83 141 ILE A C 1
ATOM 658 O O . ILE A 1 79 ? -13.717 2.638 -4.559 1.00 13.68 141 ILE A O 1
ATOM 663 N N . ASN A 1 80 ? -12.471 1.744 -2.956 1.00 14.16 142 ASN A N 1
ATOM 664 C CA . ASN A 1 80 ? -11.670 2.941 -2.777 1.00 16.00 142 ASN A CA 1
ATOM 665 C C . ASN A 1 80 ? -10.456 2.789 -3.684 1.00 18.32 142 ASN A C 1
ATOM 666 O O . ASN A 1 80 ? -9.644 1.878 -3.496 1.00 18.15 142 ASN A O 1
ATOM 671 N N . TYR A 1 81 ? -10.363 3.651 -4.695 1.00 21.17 143 TYR A N 1
ATOM 672 C CA . TYR A 1 81 ? -9.307 3.535 -5.699 1.00 24.71 143 TYR A CA 1
ATOM 673 C C . TYR A 1 81 ? -7.937 3.954 -5.155 1.00 25.52 143 TYR A C 1
ATOM 674 O O . TYR A 1 81 ? -6.910 3.454 -5.614 1.00 25.74 143 TYR A O 1
ATOM 683 N N . ARG A 1 82 ? -7.929 4.862 -4.178 1.00 26.54 144 ARG A N 1
ATOM 684 C CA . ARG A 1 82 ? -6.677 5.348 -3.582 1.00 28.03 144 ARG A CA 1
ATOM 685 C C . ARG A 1 82 ? -6.057 4.349 -2.613 1.00 28.31 144 ARG A C 1
ATOM 686 O O . ARG A 1 82 ? -4.837 4.185 -2.579 1.00 28.35 144 ARG A O 1
ATOM 694 N N . ASP A 1 83 ? -6.903 3.689 -1.828 1.00 28.70 145 ASP A N 1
ATOM 695 C CA . ASP A 1 83 ? -6.452 2.719 -0.837 1.00 29.49 145 ASP A CA 1
ATOM 696 C C . ASP A 1 83 ? -7.443 1.560 -0.769 1.00 29.99 145 ASP A C 1
ATOM 697 O O . ASP A 1 83 ? -8.519 1.683 -0.182 1.00 29.17 145 ASP A O 1
ATOM 702 N N . ASP A 1 84 ? -7.059 0.436 -1.374 1.00 31.04 146 ASP A N 1
ATOM 703 C CA . ASP A 1 84 ? -7.897 -0.766 -1.450 1.00 32.43 146 ASP A CA 1
ATOM 704 C C . ASP A 1 84 ? -8.291 -1.334 -0.083 1.00 32.23 146 ASP A C 1
ATOM 705 O O . ASP A 1 84 ? -9.197 -2.165 0.011 1.00 33.23 146 ASP A O 1
ATOM 710 N N . GLU A 1 85 ? -7.608 -0.881 0.967 1.00 31.31 147 GLU A N 1
ATOM 711 C CA . GLU A 1 85 ? -7.949 -1.259 2.337 1.00 30.28 147 GLU A CA 1
ATOM 712 C C . GLU A 1 85 ? -9.002 -0.324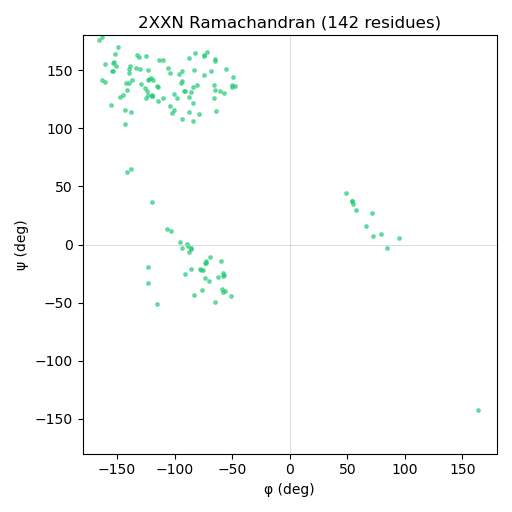 2.944 1.00 28.43 147 GLU A C 1
ATOM 713 O O . GLU A 1 85 ? -9.500 -0.576 4.044 1.00 28.31 147 GLU A O 1
ATOM 719 N N . LYS A 1 86 ? -9.346 0.741 2.215 1.00 26.25 148 LYS A N 1
ATOM 720 C CA . LYS A 1 86 ? -10.344 1.718 2.665 1.00 23.89 148 LYS A CA 1
ATOM 721 C C . LYS A 1 86 ? -11.676 1.612 1.909 1.00 21.28 148 LYS A C 1
ATOM 722 O O . LYS 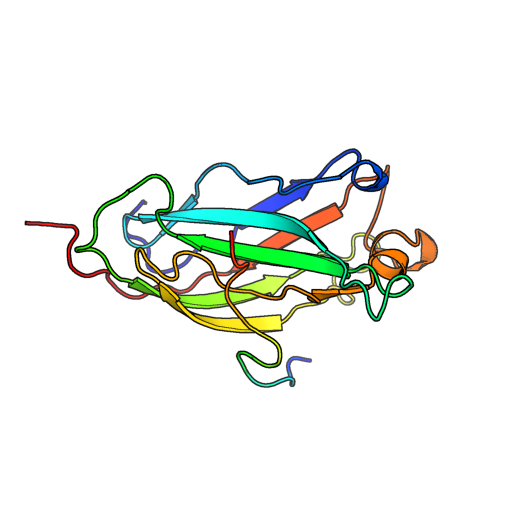A 1 86 ? -12.519 2.508 1.997 1.00 21.11 148 LYS A O 1
ATOM 728 N N . SER A 1 87 ? -11.862 0.521 1.172 1.00 18.28 149 SER A N 1
ATOM 729 C CA . SER A 1 87 ? -13.141 0.259 0.508 1.00 15.80 149 SER A CA 1
ATOM 730 C C . SER A 1 87 ? -14.245 0.041 1.544 1.00 14.52 149 SER A C 1
ATOM 731 O O . SER A 1 87 ? -13.971 -0.289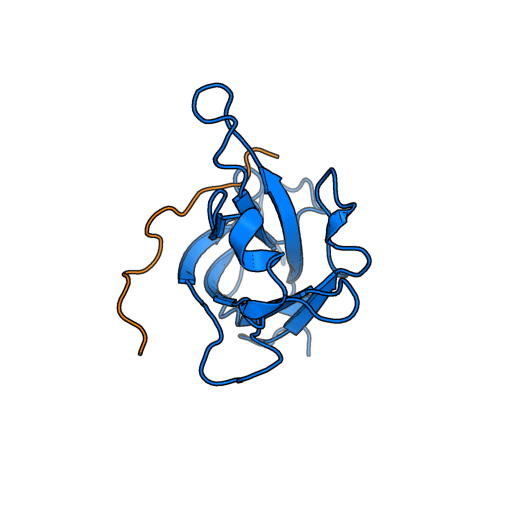 2.704 1.00 15.50 149 SER A O 1
ATOM 734 N N . PHE A 1 88 ? -15.490 0.243 1.127 1.00 11.64 150 PHE A N 1
ATOM 735 C CA . PHE A 1 88 ? -16.615 0.193 2.048 1.00 11.37 150 PHE A CA 1
ATOM 736 C C . PHE A 1 88 ? -17.622 -0.841 1.589 1.00 10.87 150 PHE A C 1
ATOM 737 O O . PHE A 1 88 ? -18.052 -0.816 0.441 1.00 10.76 150 PHE A O 1
ATOM 745 N N . SER A 1 89 ? -18.004 -1.738 2.492 1.00 9.88 151 SER A N 1
ATOM 746 C CA . SER A 1 89 ? -18.947 -2.785 2.134 1.00 10.87 151 SER A CA 1
ATOM 747 C C . SER A 1 89 ? -19.982 -3.035 3.210 1.00 9.39 151 SER A C 1
ATOM 748 O O . SER A 1 89 ? -19.743 -2.786 4.398 1.00 9.62 151 SER A O 1
ATOM 751 N N . ARG A 1 90 ? -21.135 -3.535 2.767 1.00 8.45 152 ARG A N 1
ATOM 752 C CA . ARG A 1 90 ? -22.254 -3.876 3.640 1.00 7.46 152 ARG A CA 1
ATOM 753 C C . ARG A 1 90 ? -22.855 -5.179 3.125 1.00 7.98 152 ARG A C 1
ATOM 754 O O . ARG A 1 90 ? -22.976 -5.364 1.911 1.00 8.37 152 ARG A O 1
ATOM 762 N N . ARG A 1 91 ? -23.222 -6.071 4.047 1.00 7.77 153 ARG A N 1
ATOM 763 C CA . ARG A 1 91 ? -23.685 -7.422 3.711 1.00 7.96 153 ARG A CA 1
ATOM 764 C C . ARG A 1 91 ? -25.201 -7.525 3.662 1.00 8.40 153 ARG A C 1
ATOM 765 O O . ARG A 1 91 ? -25.906 -6.869 4.445 1.00 8.52 153 ARG A O 1
ATOM 773 N N . ILE A 1 92 ? -25.689 -8.382 2.763 1.00 7.37 154 ILE A N 1
ATOM 774 C CA . ILE A 1 92 ? -27.122 -8.676 2.643 1.00 8.09 154 ILE A CA 1
ATOM 775 C C . ILE A 1 92 ? -27.398 -10.180 2.607 1.00 8.06 154 ILE A C 1
ATOM 776 O O . ILE A 1 92 ? -26.501 -10.985 2.346 1.00 8.34 154 ILE A O 1
ATOM 781 N N . SER A 1 93 ? -28.651 -10.536 2.887 1.00 7.39 155 SER A N 1
ATOM 782 C CA . SER A 1 93 ? -29.171 -11.896 2.756 1.00 7.41 155 SER A CA 1
ATOM 783 C C . SER A 1 93 ? -30.636 -11.766 2.375 1.00 7.60 155 SER A C 1
ATOM 784 O O . SER A 1 93 ? -31.384 -11.068 3.058 1.00 8.97 155 SER A O 1
ATOM 787 N N . HIS A 1 94 ? -31.064 -12.421 1.294 1.00 6.78 156 HIS A N 1
ATOM 788 C CA . HIS A 1 94 ? -32.408 -12.158 0.768 1.00 6.99 156 HIS A CA 1
ATOM 789 C C . HIS A 1 94 ? -32.914 -13.282 -0.124 1.00 7.26 156 HIS A C 1
ATOM 790 O O . HIS A 1 94 ? -32.153 -13.844 -0.921 1.00 7.76 156 HIS A O 1
ATOM 797 N N . LEU A 1 95 ? -34.198 -13.602 0.021 1.00 7.31 157 LEU A N 1
ATOM 798 C CA . LEU A 1 95 ? -34.883 -14.466 -0.940 1.00 7.39 157 LEU A CA 1
ATOM 799 C C . LEU A 1 95 ? -35.358 -13.626 -2.117 1.00 7.23 157 LEU A C 1
ATOM 800 O O . LEU A 1 95 ? -36.324 -12.862 -2.001 1.00 7.46 157 LEU A O 1
ATOM 805 N N . PHE A 1 96 ? -34.673 -13.770 -3.248 1.00 7.89 158 PHE A N 1
ATOM 806 C CA . PHE A 1 96 ? -35.055 -13.071 -4.472 1.00 7.30 158 PHE A CA 1
ATOM 807 C C . PHE A 1 96 ? -36.201 -13.808 -5.154 1.00 7.67 158 PHE A C 1
ATOM 808 O O . PHE A 1 96 ? -36.210 -15.031 -5.212 1.00 7.39 158 PHE A O 1
ATOM 816 N N . PHE A 1 97 ? -37.178 -13.042 -5.631 1.00 7.55 159 PHE A N 1
ATOM 817 C CA . PHE A 1 97 ? -38.284 -13.554 -6.448 1.00 7.48 159 PHE A CA 1
ATOM 818 C C . PHE A 1 97 ? -38.938 -12.357 -7.131 1.00 8.40 159 PHE A C 1
ATOM 819 O O . PHE A 1 97 ? -38.514 -11.227 -6.910 1.00 9.21 159 PHE A O 1
ATOM 827 N N . HIS A 1 98 ? -39.958 -12.603 -7.949 1.00 9.79 160 HIS A N 1
ATOM 828 C CA . HIS A 1 98 ? -40.540 -11.554 -8.802 1.00 10.74 160 HIS A CA 1
ATOM 829 C C . HIS A 1 98 ? -40.916 -10.251 -8.088 1.00 12.03 160 HIS A C 1
ATOM 830 O O . HIS A 1 98 ? -40.606 -9.164 -8.592 1.00 13.34 160 HIS A O 1
ATOM 837 N N . LYS A 1 99 ? -41.554 -10.357 -6.923 1.00 12.44 161 LYS A N 1
ATOM 838 C CA . LYS A 1 99 ? -42.019 -9.172 -6.174 1.00 13.18 161 LYS A CA 1
ATOM 839 C C . LYS A 1 99 ? -40.887 -8.432 -5.458 1.00 11.78 161 LYS A C 1
ATOM 840 O O . LYS A 1 99 ? -41.033 -7.264 -5.101 1.00 12.80 161 LYS A O 1
ATOM 846 N N . GLU A 1 100 ? -39.783 -9.132 -5.212 1.00 10.06 162 GLU A N 1
ATOM 847 C CA . GLU A 1 100 ? -38.626 -8.556 -4.518 1.00 9.39 162 GLU A CA 1
ATOM 848 C C . GLU A 1 100 ? -37.364 -9.020 -5.231 1.00 9.24 162 GLU A C 1
ATOM 849 O O . GLU A 1 100 ? -36.562 -9.782 -4.679 1.00 8.70 162 GLU A O 1
ATOM 855 N N . ASN A 1 101 ? -37.210 -8.579 -6.477 1.00 8.31 163 ASN A N 1
ATOM 856 C CA . ASN A 1 101 ? -36.124 -9.073 -7.321 1.00 8.08 163 ASN A CA 1
ATOM 857 C C . ASN A 1 101 ? -34.837 -8.266 -7.190 1.00 7.83 163 ASN A C 1
ATOM 858 O O . ASN A 1 101 ? -33.853 -8.566 -7.853 1.00 8.84 163 ASN A O 1
ATOM 863 N N . ASP A 1 102 ? -34.855 -7.236 -6.343 1.00 7.81 164 ASP A N 1
ATOM 864 C CA . ASP A 1 102 ? -33.615 -6.585 -5.948 1.00 8.54 164 ASP A CA 1
ATOM 865 C C . ASP A 1 102 ? -33.559 -6.389 -4.436 1.00 8.75 164 ASP A C 1
ATOM 866 O O . ASP A 1 102 ? -34.576 -6.497 -3.742 1.00 9.00 164 ASP A O 1
ATOM 871 N N . TRP A 1 103 ? -32.359 -6.132 -3.935 1.00 8.36 165 TRP A N 1
ATOM 872 C CA . TRP A 1 103 ? -32.135 -5.983 -2.501 1.00 7.64 165 TRP A CA 1
ATOM 873 C C . TRP A 1 103 ? -30.804 -5.291 -2.313 1.00 7.80 165 TRP A C 1
ATOM 874 O O . TRP A 1 103 ? -29.848 -5.547 -3.047 1.00 8.44 165 TRP A O 1
ATOM 885 N N . GLY A 1 104 ? -30.745 -4.410 -1.327 1.00 7.18 166 GLY A N 1
ATOM 886 C CA . GLY A 1 104 ? -29.551 -3.613 -1.115 1.00 7.20 166 GLY A CA 1
ATOM 887 C C . GLY A 1 104 ? -29.861 -2.432 -0.236 1.00 7.50 166 GLY A C 1
ATOM 888 O O . GLY A 1 104 ? -30.658 -2.543 0.687 1.00 8.47 166 GLY A O 1
ATOM 889 N N . PHE A 1 105 ? -29.240 -1.295 -0.539 1.00 6.71 167 PHE A N 1
ATOM 890 C CA . PHE A 1 105 ? -29.288 -0.149 0.359 1.00 7.12 167 PHE A CA 1
ATOM 891 C C . PHE A 1 105 ? -29.629 1.129 -0.379 1.00 7.36 167 PHE A C 1
ATOM 892 O O . PHE A 1 105 ? -28.857 1.586 -1.225 1.00 8.24 167 PHE A O 1
ATOM 900 N N A SER A 1 106 ? -30.787 1.704 -0.063 0.50 6.68 168 SER A N 1
ATOM 901 N N B SER A 1 106 ? -30.781 1.711 -0.049 0.50 7.40 168 SER A N 1
ATOM 902 C CA A SER A 1 106 ? -31.179 2.982 -0.646 0.50 6.92 168 SER A CA 1
ATOM 903 C CA B SER A 1 106 ? -31.195 2.982 -0.643 0.50 8.30 168 SER A CA 1
ATOM 904 C C A SER A 1 106 ? -30.213 4.065 -0.199 0.50 7.19 168 SER A C 1
ATOM 905 C C B SER A 1 106 ? -30.317 4.122 -0.151 0.50 8.12 168 SER A C 1
ATOM 906 O O A SER A 1 106 ? -29.867 4.961 -0.976 0.50 7.57 168 SER A O 1
ATOM 907 O O B SER A 1 106 ? -30.147 5.126 -0.848 0.50 8.95 168 SER A O 1
ATOM 912 N N . ASN A 1 107 ? -29.767 3.949 1.053 1.00 7.23 169 ASN A N 1
ATOM 913 C CA . ASN A 1 107 ? -28.860 4.909 1.669 1.00 7.25 169 ASN A CA 1
ATOM 914 C C . ASN A 1 107 ? -27.518 4.221 1.921 1.00 7.22 169 ASN A C 1
ATOM 915 O O . ASN A 1 107 ? -27.082 4.080 3.068 1.00 7.62 169 ASN A O 1
ATOM 920 N N . PHE A 1 108 ? -26.868 3.771 0.846 1.00 7.61 170 PHE A N 1
ATOM 921 C CA . PHE A 1 108 ? -25.617 3.024 0.990 1.00 7.31 170 PHE A CA 1
ATOM 922 C C . PHE A 1 108 ? -24.511 3.903 1.579 1.00 8.09 170 PHE A C 1
ATOM 923 O O . PHE A 1 108 ? -23.832 3.517 2.533 1.00 8.39 170 PHE A O 1
ATOM 931 N N . MET A 1 109 ? -24.361 5.086 0.986 1.00 8.66 171 MET A N 1
ATOM 932 C CA . MET A 1 109 ? -23.431 6.119 1.424 1.00 9.27 171 MET A CA 1
ATOM 933 C C . MET A 1 109 ? -24.004 7.453 0.971 1.00 8.25 171 MET A C 1
ATOM 934 O O . MET A 1 109 ? -24.790 7.501 0.019 1.00 8.60 171 MET A O 1
ATOM 939 N N . ALA A 1 110 ? -23.617 8.537 1.640 1.00 8.44 172 ALA A N 1
ATOM 940 C CA . ALA A 1 110 ? -24.043 9.866 1.206 1.00 8.28 172 ALA A CA 1
ATOM 941 C C . ALA A 1 110 ? -23.435 10.183 -0.159 1.00 8.86 172 ALA A C 1
ATOM 942 O O . ALA A 1 110 ? -22.260 9.907 -0.402 1.00 9.76 172 ALA A O 1
ATOM 944 N N . TRP A 1 111 ? -24.239 10.762 -1.047 1.00 8.97 173 TRP A N 1
ATOM 945 C CA . TRP A 1 111 ? -23.769 11.143 -2.385 1.00 9.47 173 TRP A CA 1
ATOM 946 C C . TRP A 1 111 ? -22.581 12.106 -2.311 1.00 10.32 173 TRP A C 1
ATOM 947 O O . TRP A 1 111 ? -21.614 11.974 -3.069 1.00 10.66 173 TRP A O 1
ATOM 958 N N . SER A 1 112 ? -22.647 13.051 -1.377 1.00 11.02 174 SER A N 1
ATOM 959 C CA . SER A 1 112 ? -21.580 14.043 -1.214 1.00 12.25 174 SER A CA 1
ATOM 960 C C . SER A 1 112 ? -20.242 13.415 -0.831 1.00 12.61 174 SER A C 1
ATOM 961 O O . SER A 1 112 ? -19.183 13.963 -1.147 1.00 14.20 174 SER A O 1
ATOM 964 N N . GLU A 1 113 ? -20.291 12.275 -0.156 1.00 11.97 175 GLU A N 1
ATOM 965 C CA . GLU A 1 113 ? -19.064 11.603 0.245 1.00 12.97 175 GLU A CA 1
ATOM 966 C C . GLU A 1 113 ? -18.459 10.734 -0.851 1.00 12.74 175 GLU A C 1
ATOM 967 O O . GLU A 1 113 ? -17.279 10.754 -1.063 1.00 12.98 175 GLU A O 1
ATOM 973 N N . VAL A 1 114 ? -19.297 9.974 -1.536 1.00 11.84 176 VAL A N 1
ATOM 974 C CA . VAL A 1 114 ? -18.822 9.177 -2.664 1.00 12.53 176 VAL A CA 1
ATOM 975 C C . VAL A 1 114 ? -18.184 10.065 -3.741 1.00 12.61 176 VAL A C 1
ATOM 976 O O . VAL A 1 114 ? -17.164 9.697 -4.327 1.00 12.11 176 VAL A O 1
ATOM 980 N N . THR A 1 115 ? -18.770 11.240 -3.976 1.00 12.75 177 THR A N 1
ATOM 981 C CA . THR A 1 115 ? -18.308 12.140 -5.041 1.00 12.85 177 THR A CA 1
ATOM 982 C C . THR A 1 115 ? -17.210 13.112 -4.593 1.00 13.90 177 THR A C 1
ATOM 983 O O . THR A 1 115 ? -16.725 13.913 -5.397 1.00 14.32 177 THR A O 1
ATOM 987 N N . ASP A 1 116 ? -16.824 13.044 -3.319 1.00 14.23 178 ASP A N 1
ATOM 988 C CA . ASP A 1 116 ? -15.753 13.895 -2.784 1.00 15.67 178 ASP A CA 1
ATOM 989 C C . ASP A 1 116 ? -14.394 13.326 -3.196 1.00 16.33 178 ASP A C 1
ATOM 990 O O . ASP A 1 116 ? -14.006 12.257 -2.721 1.00 15.39 178 ASP A O 1
ATOM 995 N N . PRO A 1 117 ? -13.651 14.045 -4.064 1.00 18.00 179 PRO A N 1
ATOM 996 C CA . PRO A 1 117 ? -12.376 13.499 -4.555 1.00 19.70 179 PRO A CA 1
ATOM 997 C C . PRO A 1 117 ? -11.385 13.152 -3.439 1.00 20.94 179 PRO A C 1
ATOM 998 O O . PRO A 1 117 ? -10.547 12.263 -3.613 1.00 21.83 179 PRO A O 1
ATOM 1002 N N . GLU A 1 118 ? -11.497 13.830 -2.300 1.00 20.90 180 GLU A N 1
ATOM 1003 C CA . GLU A 1 118 ? -10.583 13.604 -1.178 1.00 21.62 180 GLU A CA 1
ATOM 1004 C C . GLU A 1 118 ? -10.842 12.286 -0.438 1.00 20.73 180 GLU A C 1
ATOM 1005 O O . GLU A 1 118 ? -9.984 11.816 0.314 1.00 20.88 180 GLU A O 1
ATOM 1011 N N . LYS A 1 119 ? -12.013 11.688 -0.658 1.00 19.55 181 LYS A N 1
ATOM 1012 C CA . LYS A 1 119 ? -12.392 10.462 0.050 1.00 19.08 181 LYS A CA 1
ATOM 1013 C C . LYS A 1 119 ? -11.873 9.180 -0.608 1.00 17.68 181 LYS A C 1
ATOM 1014 O O . LYS A 1 119 ? -11.787 8.141 0.048 1.00 18.47 181 LYS A O 1
ATOM 1020 N N . GLY A 1 120 ? -11.539 9.249 -1.896 1.00 15.85 182 GLY A N 1
ATOM 1021 C CA . GLY A 1 120 ? -10.854 8.144 -2.573 1.00 15.07 182 GLY A CA 1
ATOM 1022 C C . GLY A 1 120 ? -11.703 7.139 -3.334 1.00 13.88 182 GLY A C 1
ATOM 1023 O O . GLY A 1 120 ? -11.182 6.147 -3.834 1.00 14.21 182 GLY A O 1
ATOM 1024 N N . PHE A 1 121 ? -13.005 7.388 -3.428 1.00 13.33 183 PHE A N 1
ATOM 1025 C CA . PHE A 1 121 ? -13.896 6.481 -4.151 1.00 13.42 183 PHE A CA 1
ATOM 1026 C C . PHE A 1 121 ? -14.056 6.857 -5.620 1.00 14.18 183 PHE A C 1
ATOM 1027 O O . PHE A 1 121 ? -14.352 6.007 -6.455 1.00 17.11 183 PHE A O 1
ATOM 1035 N N . ILE A 1 122 ? -13.851 8.130 -5.932 1.00 12.48 184 ILE A N 1
ATOM 1036 C CA . ILE A 1 122 ? -14.110 8.634 -7.281 1.00 12.05 184 ILE A CA 1
ATOM 1037 C C . ILE A 1 122 ? -12.811 9.075 -7.956 1.00 12.65 184 ILE A C 1
ATOM 1038 O O . ILE A 1 122 ? -11.970 9.720 -7.328 1.00 13.43 184 ILE A O 1
ATOM 1043 N N . ASP A 1 123 ? -12.641 8.699 -9.223 1.00 12.01 185 ASP A N 1
ATOM 1044 C CA . ASP A 1 123 ? -11.475 9.117 -10.006 1.00 12.57 185 ASP A CA 1
ATOM 1045 C C . ASP A 1 123 ? -11.888 9.328 -11.449 1.00 13.03 185 ASP A C 1
ATOM 1046 O O . ASP A 1 123 ? -12.507 8.445 -12.044 1.00 12.35 185 ASP A O 1
ATOM 1051 N N . ASP A 1 124 ? -11.551 10.493 -12.014 1.00 14.38 186 ASP A N 1
ATOM 1052 C CA . ASP A 1 124 ? -11.929 10.816 -13.397 1.00 15.06 186 ASP A CA 1
ATOM 1053 C C . ASP A 1 124 ? -13.453 10.646 -13.553 1.00 14.16 186 ASP A C 1
ATOM 1054 O O . ASP A 1 124 ? -13.943 10.174 -14.586 1.00 14.56 186 ASP A O 1
ATOM 1059 N N . ASP A 1 125 ? -14.177 11.023 -12.492 1.00 13.07 187 ASP A N 1
ATOM 1060 C CA . ASP A 1 125 ? -15.645 10.908 -12.381 1.00 12.01 187 ASP A CA 1
ATOM 1061 C C . ASP A 1 125 ? -16.159 9.474 -12.564 1.00 11.53 187 ASP A C 1
ATOM 1062 O O . ASP A 1 125 ? -17.283 9.261 -13.026 1.00 11.81 187 ASP A O 1
ATOM 1067 N N . LYS A 1 126 ? -15.329 8.498 -12.196 1.00 10.71 188 LYS A N 1
ATOM 1068 C CA . LYS A 1 126 ? -15.711 7.084 -12.247 1.00 9.82 188 LYS A CA 1
ATOM 1069 C C . LYS A 1 126 ? -15.737 6.497 -10.839 1.00 10.19 188 LYS A C 1
ATOM 1070 O O . LYS A 1 126 ? -14.832 6.748 -10.036 1.00 10.21 188 LYS A O 1
ATOM 1076 N N . VAL A 1 127 ? -16.779 5.721 -10.553 1.00 9.70 189 VAL A N 1
ATOM 1077 C CA . VAL A 1 127 ? -16.910 5.010 -9.283 1.00 9.75 189 VAL A CA 1
ATOM 1078 C C . VAL A 1 127 ? -17.119 3.536 -9.611 1.00 9.73 189 VAL A C 1
ATOM 1079 O O . VAL A 1 127 ? -17.898 3.208 -10.510 1.00 10.22 189 VAL A O 1
ATOM 1083 N N . THR A 1 128 ? -16.404 2.661 -8.904 1.00 8.62 190 THR A N 1
ATOM 1084 C CA . THR A 1 128 ? -16.476 1.220 -9.145 1.00 10.00 190 THR A CA 1
ATOM 1085 C C . THR A 1 128 ? -17.165 0.500 -7.992 1.00 10.17 190 THR A C 1
ATOM 1086 O O . THR A 1 128 ? -16.771 0.636 -6.823 1.00 10.42 190 THR A O 1
ATOM 1090 N N . PHE A 1 129 ? -18.192 -0.264 -8.351 1.00 9.37 191 PHE A N 1
ATOM 1091 C CA . PHE A 1 129 ? -18.969 -1.066 -7.424 1.00 9.38 191 PHE A CA 1
ATOM 1092 C C . PHE A 1 129 ? -18.610 -2.529 -7.601 1.00 9.35 191 PHE A C 1
ATOM 1093 O O . PHE A 1 129 ? -18.209 -2.948 -8.691 1.00 9.95 191 PHE A O 1
ATOM 1101 N N . GLU A 1 130 ? -18.751 -3.307 -6.533 1.00 8.73 192 GLU A N 1
ATOM 1102 C CA . GLU A 1 130 ? -18.448 -4.731 -6.599 1.00 9.10 192 GLU A CA 1
ATOM 1103 C C . GLU A 1 130 ? -19.444 -5.521 -5.768 1.00 9.57 192 GLU A C 1
ATOM 1104 O O . GLU A 1 130 ? -19.814 -5.103 -4.675 1.00 9.65 192 GLU A O 1
ATOM 1110 N N . VAL A 1 131 ? -19.878 -6.661 -6.296 1.00 8.70 193 VAL A N 1
ATOM 1111 C CA . VAL A 1 131 ? -20.701 -7.585 -5.526 1.00 8.08 193 VAL A CA 1
ATOM 1112 C C . VAL A 1 131 ? -20.039 -8.958 -5.508 1.00 8.95 193 VAL A C 1
ATOM 1113 O O . VAL A 1 131 ? -19.600 -9.452 -6.544 1.00 9.30 193 VAL A O 1
ATOM 1117 N N . PHE A 1 132 ? -19.954 -9.541 -4.315 1.00 8.32 194 PHE A N 1
ATOM 1118 C CA . PHE A 1 132 ? -19.602 -10.951 -4.127 1.00 8.51 194 PHE A CA 1
ATOM 1119 C C . PHE A 1 132 ? -20.899 -11.655 -3.750 1.00 8.53 194 PHE A C 1
ATOM 1120 O O . PHE A 1 132 ? -21.403 -11.480 -2.636 1.00 8.92 194 PHE A O 1
ATOM 1128 N N A VAL A 1 133 ? -21.451 -12.436 -4.674 0.50 7.81 195 VAL A N 1
ATOM 1129 N N B VAL A 1 133 ? -21.431 -12.432 -4.694 0.50 8.02 195 VAL A N 1
ATOM 1130 C CA A VAL A 1 133 ? -22.746 -13.076 -4.448 0.50 7.71 195 VAL A CA 1
ATOM 1131 C CA B VAL A 1 133 ? -22.701 -13.141 -4.540 0.50 8.13 195 VAL A CA 1
ATOM 1132 C C A VAL A 1 133 ? -22.600 -14.584 -4.260 0.50 7.96 195 VAL A C 1
ATOM 1133 C C B VAL A 1 133 ? -22.422 -14.582 -4.149 0.50 8.20 195 VAL A C 1
ATOM 1134 O O A VAL A 1 133 ? -21.994 -15.267 -5.086 0.50 7.51 195 VAL A O 1
ATOM 1135 O O B VAL A 1 133 ? -21.562 -15.227 -4.744 0.50 7.95 195 VAL A O 1
ATOM 1142 N N . GLN A 1 134 ? -23.150 -15.082 -3.154 1.00 7.74 196 GLN A N 1
ATOM 1143 C CA . GLN A 1 134 ? -23.120 -16.504 -2.827 1.00 8.20 196 GLN A CA 1
ATOM 1144 C C . GLN A 1 134 ? -24.562 -16.970 -2.801 1.00 8.65 196 GLN A C 1
ATOM 1145 O O . GLN A 1 134 ? -25.274 -16.756 -1.819 1.00 9.10 196 GLN A O 1
ATOM 1151 N N . ALA A 1 135 ? -24.992 -17.587 -3.901 1.00 8.72 197 ALA A N 1
ATOM 1152 C CA . ALA A 1 135 ? -26.397 -17.906 -4.110 1.00 8.35 197 ALA A CA 1
ATOM 1153 C C . ALA A 1 135 ? -26.678 -19.381 -3.883 1.00 8.70 197 ALA A C 1
ATOM 1154 O O . ALA A 1 135 ? -25.822 -20.226 -4.141 1.00 10.35 197 ALA A O 1
ATOM 1156 N N . ASP A 1 136 ? -27.877 -19.678 -3.389 1.00 7.87 198 ASP A N 1
ATOM 1157 C CA . ASP A 1 136 ? -28.353 -21.060 -3.284 1.00 8.30 198 ASP A CA 1
ATOM 1158 C C . ASP A 1 136 ? -28.905 -21.518 -4.625 1.00 8.77 198 ASP A C 1
ATOM 1159 O O . ASP A 1 136 ? -29.184 -20.699 -5.505 1.00 9.95 198 ASP A O 1
ATOM 1164 N N . ALA A 1 137 ? -29.077 -22.828 -4.781 1.00 9.51 199 ALA A N 1
ATOM 1165 C CA . AL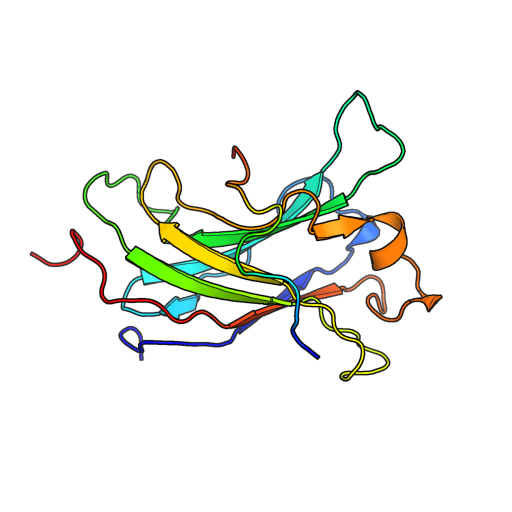A A 1 137 ? -29.779 -23.356 -5.949 1.00 9.57 199 ALA A CA 1
ATOM 1166 C C . ALA A 1 137 ? -31.179 -22.737 -6.012 1.00 9.51 199 ALA A C 1
ATOM 1167 O O . ALA A 1 137 ? -31.881 -22.691 -5.003 1.00 9.65 199 ALA A O 1
ATOM 1169 N N . PRO A 1 138 ? -31.569 -22.211 -7.184 1.00 10.35 200 PRO A N 1
ATOM 1170 C CA . PRO A 1 138 ? -32.902 -21.629 -7.294 1.00 9.92 200 PRO A CA 1
ATOM 1171 C C . PRO A 1 138 ? -33.993 -22.691 -7.362 1.00 10.00 200 PRO A C 1
ATOM 1172 O O . PRO A 1 138 ? -33.712 -23.865 -7.638 1.00 10.98 200 PRO A O 1
ATOM 1176 N N . HIS A 1 139 ? -35.225 -22.271 -7.098 1.00 9.36 201 HIS A N 1
ATOM 1177 C CA . HIS A 1 139 ? -36.400 -23.091 -7.362 1.00 9.51 201 HIS A CA 1
ATOM 1178 C C . HIS A 1 139 ? -37.236 -22.445 -8.461 1.00 9.30 201 HIS A C 1
ATOM 1179 O O . HIS A 1 139 ? -37.108 -21.248 -8.731 1.00 9.20 201 HIS A O 1
ATOM 1186 N N . GLY A 1 140 ? -38.074 -23.247 -9.107 1.00 9.47 202 GLY A N 1
ATOM 1187 C CA . GLY A 1 140 ? -39.027 -22.733 -10.084 1.00 9.97 202 GLY A CA 1
ATOM 1188 C C . GLY A 1 140 ? -38.414 -22.254 -11.386 1.00 10.98 202 GLY A C 1
ATOM 1189 O O . GLY A 1 140 ? -38.982 -21.390 -12.052 1.00 12.50 202 GLY A O 1
ATOM 1190 N N . VAL A 1 141 ? -37.262 -22.818 -11.751 1.00 11.11 203 VAL A N 1
ATOM 1191 C CA . VAL A 1 141 ? -36.601 -22.472 -13.015 1.00 12.08 203 VAL A CA 1
ATOM 1192 C C . VAL A 1 141 ? -36.525 -23.655 -13.986 1.00 12.37 203 VAL A C 1
ATOM 1193 O O . VAL A 1 141 ? -36.919 -23.528 -15.145 1.00 13.23 203 VAL A O 1
ATOM 1197 N N . ALA A 1 142 ? -36.018 -24.796 -13.511 1.00 13.12 204 ALA A N 1
ATOM 1198 C CA . ALA A 1 142 ? -35.904 -26.001 -14.341 1.00 14.01 204 ALA A CA 1
ATOM 1199 C C . ALA A 1 142 ? -37.111 -26.916 -14.159 1.00 14.74 204 ALA A C 1
ATOM 1200 O O . ALA A 1 142 ? -37.591 -27.105 -13.037 1.00 16.66 204 ALA A O 1
ATOM 1202 N N . TRP A 1 143 ? -37.588 -27.486 -15.266 1.00 14.96 205 TRP A N 1
ATOM 1203 C CA . TRP A 1 143 ? -38.736 -28.394 -15.254 1.00 15.22 205 TRP A CA 1
ATOM 1204 C C . TRP A 1 143 ? -38.382 -29.748 -14.635 1.00 15.77 205 TRP A C 1
ATOM 1205 O O . TRP A 1 143 ? -37.366 -30.358 -14.977 1.00 15.54 205 TRP A O 1
ATOM 1217 N N . SER B 2 1 ? -12.218 -4.255 8.791 1.00 26.34 202 SER B N 1
ATOM 1218 C CA . SER B 2 1 ? -12.959 -5.151 9.696 1.00 26.10 202 SER B CA 1
ATOM 1219 C C . SER B 2 1 ? -14.465 -5.102 9.454 1.00 25.75 202 SER B C 1
ATOM 1220 O O . SER B 2 1 ? -15.057 -4.027 9.460 1.00 25.89 202 SER B O 1
ATOM 1223 N N . VAL B 2 2 ? -15.054 -6.283 9.289 1.00 24.73 203 VAL B N 1
ATOM 1224 C CA . VAL B 2 2 ? -16.490 -6.439 9.028 1.00 23.69 203 VAL B CA 1
ATOM 1225 C C . VAL B 2 2 ? -17.283 -6.659 10.325 1.00 22.55 203 VAL B C 1
ATOM 1226 O O . VAL B 2 2 ? -17.193 -7.729 10.926 1.00 23.38 203 VAL B O 1
ATOM 1230 N N . TRP B 2 3 ? -18.049 -5.652 10.748 1.00 19.59 204 TRP B N 1
ATOM 1231 C CA . TRP B 2 3 ? -18.837 -5.775 11.972 1.00 17.14 204 TRP B CA 1
ATOM 1232 C C . TRP B 2 3 ? -20.336 -5.540 11.828 1.00 15.25 204 TRP B C 1
ATOM 1233 O O . TRP B 2 3 ? -21.102 -6.115 12.546 1.00 14.65 204 TRP B O 1
ATOM 1244 N N . ILE B 2 4 ? -20.743 -4.652 10.934 1.00 12.92 205 ILE B N 1
ATOM 1245 C CA . ILE B 2 4 ? -22.173 -4.324 10.896 1.00 12.06 205 ILE B CA 1
ATOM 1246 C C . ILE B 2 4 ? -22.996 -5.543 10.466 1.00 11.30 205 ILE B C 1
ATOM 1247 O O . ILE B 2 4 ? -22.688 -6.173 9.452 1.00 10.83 205 ILE B O 1
ATOM 1252 N N . PRO B 2 5 ? -23.998 -5.919 11.281 1.00 10.01 206 PRO B N 1
ATOM 1253 C CA . PRO B 2 5 ? -24.786 -7.106 10.960 1.00 9.82 206 PRO B CA 1
ATOM 1254 C C . PRO B 2 5 ? -25.424 -7.091 9.574 1.00 9.41 206 PRO B C 1
ATOM 1255 O O . PRO B 2 5 ? -25.744 -6.023 9.019 1.00 10.16 206 PRO B O 1
ATOM 1259 N N . VAL B 2 6 ? -25.597 -8.290 9.028 1.00 9.57 207 VAL B N 1
ATOM 1260 C CA . VAL B 2 6 ? -26.267 -8.479 7.751 1.00 9.38 207 VAL B CA 1
ATOM 1261 C C . VAL B 2 6 ? -27.615 -7.737 7.719 1.00 9.35 207 VAL B C 1
ATOM 1262 O O . VAL B 2 6 ? -28.354 -7.722 8.716 1.00 9.54 207 VAL B O 1
ATOM 1266 N N . ASN B 2 7 ? -27.879 -7.082 6.585 1.00 9.61 208 ASN B N 1
ATOM 1267 C CA . ASN B 2 7 ? -29.161 -6.423 6.275 1.00 9.61 208 ASN B CA 1
ATOM 1268 C C . ASN B 2 7 ? -29.498 -5.127 7.012 1.00 9.14 208 ASN B C 1
ATOM 1269 O O . ASN B 2 7 ? -30.617 -4.625 6.880 1.00 9.37 208 ASN B O 1
ATOM 1274 N N . GLU B 2 8 ? -28.558 -4.575 7.777 1.00 9.37 209 GLU B N 1
ATOM 1275 C CA . GLU B 2 8 ? -28.843 -3.323 8.488 1.00 8.53 209 GLU B CA 1
ATOM 1276 C C . GLU B 2 8 ? -29.089 -2.205 7.488 1.00 8.66 209 GLU B C 1
ATOM 1277 O O . GLU B 2 8 ? -28.200 -1.850 6.723 1.00 9.65 209 GLU B O 1
ATOM 1283 N N . GLY B 2 9 ? -30.312 -1.684 7.479 1.00 8.63 210 GLY B N 1
ATOM 1284 C CA . GLY B 2 9 ? -30.707 -0.656 6.514 1.00 8.72 210 GLY B CA 1
ATOM 1285 C C . GLY B 2 9 ? -31.044 -1.166 5.118 1.00 9.63 210 GLY B C 1
ATOM 1286 O O . GLY B 2 9 ? -31.222 -0.361 4.198 1.00 9.32 210 GLY B O 1
ATOM 1287 N N . ALA B 2 10 ? -31.129 -2.489 4.955 1.00 9.12 211 ALA B N 1
ATOM 1288 C CA . ALA B 2 10 ? -31.401 -3.098 3.644 1.00 9.06 211 ALA B CA 1
ATOM 1289 C C . ALA B 2 10 ? -32.889 -3.128 3.314 1.00 9.89 211 ALA B C 1
ATOM 1290 O O . ALA B 2 10 ? -33.739 -3.230 4.210 1.00 10.72 211 ALA B O 1
ATOM 1292 N N . SER B 2 11 ? -33.188 -3.060 2.019 1.00 8.81 212 SER B N 1
ATOM 1293 C CA . SER B 2 11 ? -34.557 -3.127 1.517 1.00 8.42 212 SER B CA 1
ATOM 1294 C C . SER B 2 11 ? -34.520 -3.379 0.016 1.00 8.18 212 SER B C 1
ATOM 1295 O O . SER B 2 11 ? -33.441 -3.407 -0.588 1.00 8.37 212 SER B O 1
ATOM 1298 N N . THR B 2 12 ? -35.696 -3.550 -0.586 1.00 8.69 213 THR B N 1
ATOM 1299 C CA . THR B 2 12 ? -35.820 -3.481 -2.042 1.00 9.11 213 THR B CA 1
ATOM 1300 C C . THR B 2 12 ? -35.665 -2.020 -2.478 1.00 9.18 213 THR B C 1
ATOM 1301 O O . THR B 2 12 ? -35.740 -1.102 -1.654 1.00 9.80 213 THR B O 1
ATOM 1305 N N . SER B 2 13 ? -35.459 -1.800 -3.770 1.00 9.33 214 SER B N 1
ATOM 1306 C CA . SER B 2 13 ? -35.339 -0.436 -4.286 1.00 9.41 214 SER B CA 1
ATOM 1307 C C . SER B 2 13 ? -36.691 0.261 -4.417 1.00 11.48 214 SER B C 1
ATOM 1308 O O . SER B 2 13 ? -36.757 1.490 -4.457 1.00 12.35 214 SER B O 1
ATOM 1311 N N . GLY B 2 14 ? -37.758 -0.527 -4.501 1.00 13.83 215 GLY B N 1
ATOM 1312 C CA . GLY B 2 14 ? -39.087 0.009 -4.795 1.00 17.70 215 GLY B CA 1
ATOM 1313 C C . GLY B 2 14 ? -39.342 0.177 -6.286 1.00 21.31 215 GLY B C 1
ATOM 1314 O O . GLY B 2 14 ? -40.440 0.568 -6.691 1.00 23.00 215 GLY B O 1
ATOM 1315 N N . MET B 2 15 ? -38.332 -0.122 -7.104 1.00 23.06 216 MET B N 1
ATOM 1316 C CA . MET B 2 15 ? -38.442 -0.027 -8.564 1.00 25.50 216 MET B CA 1
ATOM 1317 C C . MET B 2 15 ? -39.267 -1.182 -9.125 1.00 26.30 216 MET B C 1
ATOM 1318 O O . MET B 2 15 ? -39.044 -2.345 -8.778 1.00 27.09 216 MET B O 1
#

Sequence (158 aa):
TSWRSEATFQFTVERFSRLSESVLSPPCFVRNLPWKIMVMPRFYPDRPHQKSVGFFLQCNAESDSTSSWSCHAQAVLKIIINYRDDEKSFSRRISHLFFHKENDWGFSSNFMAWSEVTDPEKGFIDDDKVTFEVFVVQADAPHGVAWSVWIPVNEGASTSGM